Protein AF-A0A498FZ81-F1 (afdb_monomer_lite)

Structure (mmCIF, N/CA/C/O backbone):
data_AF-A0A498FZ81-F1
#
_entry.id   AF-A0A498FZ81-F1
#
loop_
_atom_site.group_PDB
_atom_site.id
_atom_site.type_symbol
_atom_site.label_atom_id
_atom_site.label_alt_id
_atom_site.label_comp_id
_atom_site.label_asym_id
_atom_site.label_entity_id
_atom_site.label_seq_id
_atom_site.pdbx_PDB_ins_code
_atom_site.Cartn_x
_atom_site.Cartn_y
_atom_site.Cartn_z
_atom_site.occupancy
_atom_site.B_iso_or_equiv
_atom_site.auth_seq_id
_atom_site.auth_comp_id
_atom_site.auth_asym_id
_atom_site.auth_atom_id
_atom_site.pdbx_PDB_model_num
ATOM 1 N N . MET A 1 1 ? 8.459 -4.391 -13.427 1.00 61.31 1 MET A N 1
ATOM 2 C CA . MET A 1 1 ? 9.871 -3.963 -13.343 1.00 61.31 1 MET A CA 1
ATOM 3 C C . MET A 1 1 ? 10.309 -3.975 -11.890 1.00 61.31 1 MET A C 1
ATOM 5 O O . MET A 1 1 ? 9.490 -4.251 -11.016 1.00 61.31 1 MET A O 1
ATOM 9 N N . SER A 1 2 ? 11.612 -3.817 -11.685 1.00 82.75 2 SER A N 1
ATOM 10 C CA . SER A 1 2 ? 12.326 -4.154 -10.460 1.00 82.75 2 SER A CA 1
ATOM 11 C C . SER A 1 2 ? 12.417 -2.957 -9.516 1.00 82.75 2 SER A C 1
ATOM 13 O O . SER A 1 2 ? 12.662 -1.834 -9.944 1.00 82.75 2 SER A O 1
ATOM 15 N N . CYS A 1 3 ? 12.248 -3.195 -8.223 1.00 90.44 3 CYS A N 1
ATOM 16 C CA . CYS A 1 3 ? 12.449 -2.217 -7.170 1.00 90.44 3 CYS A CA 1
ATOM 17 C C . CYS A 1 3 ? 13.881 -1.656 -7.240 1.00 90.44 3 CYS A C 1
ATOM 19 O O . CYS A 1 3 ? 14.821 -2.447 -7.141 1.00 90.44 3 CYS A O 1
ATOM 21 N N . PRO A 1 4 ? 14.078 -0.323 -7.276 1.00 87.44 4 PRO A N 1
ATOM 22 C CA . PRO A 1 4 ? 15.408 0.287 -7.395 1.00 87.44 4 PRO A CA 1
ATOM 23 C C . PRO A 1 4 ? 16.319 0.041 -6.178 1.00 87.44 4 PRO A C 1
ATOM 25 O O . PRO A 1 4 ? 17.488 0.414 -6.184 1.00 87.44 4 PRO A O 1
ATOM 28 N N . HIS A 1 5 ? 15.791 -0.565 -5.110 1.00 90.50 5 HIS A N 1
ATOM 29 C CA . HIS A 1 5 ? 16.528 -0.845 -3.879 1.00 90.50 5 HIS A CA 1
ATOM 30 C C . HIS A 1 5 ? 16.943 -2.308 -3.707 1.00 90.50 5 HIS A C 1
ATOM 32 O O . HIS A 1 5 ? 17.883 -2.576 -2.963 1.00 90.50 5 HIS A O 1
ATOM 38 N N . CYS A 1 6 ? 16.212 -3.259 -4.294 1.00 94.50 6 CYS A N 1
ATOM 39 C CA . CYS A 1 6 ? 16.462 -4.688 -4.059 1.00 94.50 6 CYS A CA 1
ATOM 40 C C . CYS A 1 6 ? 16.181 -5.594 -5.263 1.00 94.50 6 CYS A C 1
ATOM 42 O O . CYS A 1 6 ? 16.173 -6.814 -5.110 1.00 94.50 6 CYS A O 1
ATOM 44 N N . ASP A 1 7 ? 15.899 -5.002 -6.424 1.00 92.31 7 ASP A N 1
ATOM 45 C CA . ASP A 1 7 ? 15.626 -5.654 -7.707 1.00 92.31 7 ASP A CA 1
ATOM 46 C C . ASP A 1 7 ? 14.440 -6.639 -7.737 1.00 92.31 7 ASP A C 1
ATOM 48 O O . ASP A 1 7 ? 14.161 -7.253 -8.767 1.00 92.31 7 ASP A O 1
ATOM 52 N N . ALA A 1 8 ? 13.704 -6.782 -6.632 1.00 94.19 8 ALA A N 1
ATOM 53 C CA . ALA A 1 8 ? 12.484 -7.577 -6.575 1.00 94.19 8 ALA A CA 1
ATOM 54 C C . ALA A 1 8 ? 11.348 -6.905 -7.350 1.00 94.19 8 ALA A C 1
ATOM 56 O O . ALA A 1 8 ? 11.410 -5.726 -7.680 1.00 94.19 8 ALA A O 1
ATOM 57 N N . GLU A 1 9 ? 10.284 -7.645 -7.618 1.00 94.31 9 GLU A N 1
ATOM 58 C CA . GLU A 1 9 ? 9.137 -7.107 -8.334 1.00 94.31 9 GLU A CA 1
ATOM 59 C C . GLU A 1 9 ? 8.463 -5.944 -7.578 1.00 94.31 9 GLU A C 1
ATOM 61 O O . GLU A 1 9 ? 8.508 -5.863 -6.346 1.00 94.31 9 GLU A O 1
ATOM 66 N N . ALA A 1 10 ? 7.845 -5.030 -8.324 1.00 94.94 10 ALA A N 1
ATOM 67 C CA . ALA A 1 10 ? 7.024 -3.960 -7.781 1.00 94.94 10 ALA A CA 1
ATOM 68 C C . ALA A 1 10 ? 5.638 -3.937 -8.436 1.00 94.94 10 ALA A C 1
ATOM 70 O O . ALA A 1 10 ? 5.508 -4.141 -9.647 1.00 94.94 10 ALA A O 1
ATOM 71 N N . VAL A 1 11 ? 4.623 -3.654 -7.623 1.00 95.94 11 VAL A N 1
ATOM 72 C CA . VAL A 1 11 ? 3.232 -3.451 -8.039 1.00 95.94 11 VAL A CA 1
ATOM 73 C C . VAL A 1 11 ? 2.993 -1.952 -8.139 1.00 95.94 11 VAL A C 1
ATOM 75 O O . VAL A 1 11 ? 3.226 -1.231 -7.170 1.00 95.94 11 VAL A O 1
ATOM 78 N N . THR A 1 12 ? 2.555 -1.478 -9.303 1.00 96.38 12 THR A N 1
ATOM 79 C CA . THR A 1 12 ? 2.216 -0.066 -9.511 1.00 96.38 12 THR A CA 1
ATOM 80 C C . THR A 1 12 ? 0.734 0.188 -9.301 1.00 96.38 12 THR A C 1
ATOM 82 O O . THR A 1 12 ? -0.085 -0.705 -9.509 1.00 96.38 12 THR A O 1
ATOM 85 N N . PHE A 1 13 ? 0.398 1.404 -8.894 1.00 97.19 13 PHE A N 1
ATOM 86 C CA . PHE A 1 13 ? -0.967 1.831 -8.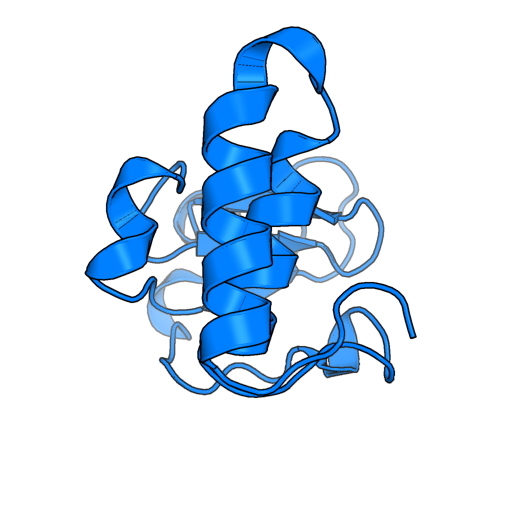654 1.00 97.19 13 PHE A CA 1
ATOM 87 C C . PHE A 1 13 ? -1.112 3.337 -8.874 1.00 97.19 13 PHE A C 1
ATOM 89 O O . PHE A 1 13 ? -0.191 4.119 -8.611 1.00 97.19 13 PHE A O 1
ATOM 96 N N . ALA A 1 14 ? -2.284 3.735 -9.360 1.00 97.56 14 ALA A N 1
ATOM 97 C CA . ALA A 1 14 ? -2.709 5.126 -9.370 1.00 97.56 14 ALA A CA 1
ATOM 98 C C . ALA A 1 14 ? -3.046 5.540 -7.935 1.00 97.56 14 ALA A C 1
ATOM 100 O O . ALA A 1 14 ? -3.655 4.769 -7.195 1.00 97.56 14 ALA A O 1
ATOM 101 N N . VAL A 1 15 ? -2.644 6.740 -7.515 1.00 97.62 15 VAL A N 1
ATOM 102 C CA . VAL A 1 15 ? -2.873 7.181 -6.134 1.00 97.62 15 VAL A CA 1
ATOM 103 C C . VAL A 1 15 ? -4.225 7.899 -6.032 1.00 97.62 15 VAL A C 1
ATOM 105 O O . VAL A 1 15 ? -4.405 8.945 -6.668 1.00 97.62 15 VAL A O 1
ATOM 108 N N . PRO A 1 16 ? -5.175 7.409 -5.203 1.00 96.81 16 PRO A N 1
ATOM 109 C CA . PRO A 1 16 ? -6.436 8.096 -4.954 1.00 96.81 16 PRO A CA 1
ATOM 110 C C . PRO A 1 16 ? -6.204 9.534 -4.498 1.00 96.81 16 PRO A C 1
ATOM 112 O O . PRO A 1 16 ? -5.283 9.822 -3.730 1.00 96.81 16 PRO A O 1
ATOM 115 N N . SER A 1 17 ? -7.065 10.461 -4.926 1.00 96.75 17 SER A N 1
ATOM 116 C CA . SER A 1 17 ? -6.866 11.895 -4.672 1.00 96.75 17 SER A CA 1
ATOM 117 C C . SER A 1 17 ? -6.733 12.237 -3.189 1.00 96.75 17 SER A C 1
ATOM 119 O O . SER A 1 17 ? -5.972 13.136 -2.844 1.00 96.75 17 SER A O 1
ATOM 121 N N . ALA A 1 18 ? -7.441 11.504 -2.323 1.00 96.31 18 ALA A N 1
ATOM 122 C CA . ALA A 1 18 ? -7.394 11.673 -0.873 1.00 96.31 18 ALA A CA 1
ATOM 123 C C . ALA A 1 18 ? -6.038 11.290 -0.252 1.00 96.31 18 ALA A C 1
ATOM 125 O O . ALA A 1 18 ? -5.739 11.719 0.855 1.00 96.31 18 ALA A O 1
ATOM 126 N N . LEU A 1 19 ? -5.220 10.501 -0.953 1.00 97.62 19 LEU A N 1
ATOM 127 C CA . LEU A 1 19 ? -3.965 9.941 -0.446 1.00 97.62 19 LEU A CA 1
ATOM 128 C C . LEU A 1 19 ? -2.720 10.614 -1.042 1.00 97.62 19 LEU A C 1
ATOM 130 O O . LEU A 1 19 ? -1.597 10.332 -0.619 1.00 97.62 19 LEU A O 1
ATOM 134 N N . ARG A 1 20 ? -2.897 11.525 -2.009 1.00 96.38 20 ARG A N 1
ATOM 135 C CA . ARG A 1 20 ? -1.789 12.163 -2.741 1.00 96.38 20 ARG A CA 1
ATOM 136 C C . ARG A 1 20 ? -0.855 12.995 -1.864 1.00 96.38 20 ARG A C 1
ATOM 138 O O . ARG A 1 20 ? 0.310 13.152 -2.200 1.00 96.38 20 ARG A O 1
ATOM 145 N N . GLU A 1 21 ? -1.319 13.502 -0.727 1.00 96.69 21 GLU A N 1
ATOM 146 C CA . GLU A 1 21 ? -0.443 14.209 0.218 1.00 96.69 21 GLU A CA 1
ATOM 147 C C . GLU A 1 21 ? 0.517 13.274 0.978 1.00 96.69 21 GLU A C 1
ATOM 149 O O . GLU A 1 21 ? 1.472 13.731 1.604 1.00 96.69 21 GLU A O 1
ATOM 154 N N . HIS A 1 22 ? 0.290 11.958 0.923 1.00 96.62 22 HIS A N 1
ATOM 155 C CA . HIS A 1 22 ? 1.104 10.956 1.608 1.00 96.62 22 HIS A CA 1
ATOM 156 C C . HIS A 1 22 ? 2.018 10.164 0.665 1.00 96.62 22 HIS A C 1
ATOM 158 O O . HIS A 1 22 ? 2.874 9.421 1.143 1.00 96.62 22 HIS A O 1
ATOM 164 N N . THR A 1 23 ? 1.893 10.314 -0.652 1.00 94.06 23 THR A N 1
ATOM 165 C CA . THR A 1 23 ? 2.703 9.573 -1.634 1.00 94.06 23 THR A CA 1
ATOM 166 C C . THR A 1 23 ? 3.949 10.361 -2.064 1.00 94.06 23 THR A C 1
ATOM 168 O O . THR A 1 23 ? 3.915 11.592 -2.067 1.00 94.06 23 THR A O 1
ATOM 171 N N . PRO A 1 24 ? 5.060 9.699 -2.439 1.00 88.62 24 PRO A N 1
ATOM 172 C CA . PRO A 1 24 ? 6.162 10.368 -3.134 1.00 88.62 24 PRO A CA 1
ATOM 173 C C . PRO A 1 24 ? 5.786 10.857 -4.546 1.00 88.62 24 PRO A C 1
ATOM 175 O O . PRO A 1 24 ? 6.323 11.869 -4.989 1.00 88.62 24 PRO A O 1
ATOM 178 N N . ALA A 1 25 ? 4.885 10.158 -5.248 1.00 94.56 25 ALA A N 1
ATOM 179 C CA . ALA A 1 25 ? 4.447 10.493 -6.608 1.00 94.56 25 ALA A CA 1
ATOM 180 C C . ALA A 1 25 ? 3.091 9.850 -6.959 1.00 94.56 25 ALA A C 1
ATOM 182 O O . ALA A 1 25 ? 2.593 8.992 -6.230 1.00 94.56 25 ALA A O 1
ATOM 183 N N . ASP A 1 26 ? 2.511 10.248 -8.088 1.00 94.56 26 ASP A N 1
ATOM 184 C CA . ASP A 1 26 ? 1.334 9.623 -8.698 1.00 94.56 26 ASP A CA 1
ATOM 185 C C . ASP A 1 26 ? 1.617 9.455 -10.204 1.00 94.56 26 ASP A C 1
ATOM 187 O O . ASP A 1 26 ? 1.783 10.475 -10.881 1.00 94.56 26 ASP A O 1
ATOM 191 N N . PRO A 1 27 ? 1.730 8.220 -10.733 1.00 96.44 27 PRO A N 1
ATOM 192 C CA . PRO A 1 27 ? 1.540 6.940 -10.047 1.00 96.44 27 PRO A CA 1
ATOM 193 C C . PRO A 1 27 ? 2.725 6.504 -9.166 1.00 96.44 27 PRO A C 1
ATOM 195 O O . PRO A 1 27 ? 3.867 6.939 -9.338 1.00 96.44 27 PRO A O 1
ATOM 198 N N . ALA A 1 28 ? 2.451 5.603 -8.221 1.00 96.88 28 ALA A N 1
ATOM 199 C CA . ALA A 1 28 ? 3.438 5.037 -7.300 1.00 96.88 28 ALA A CA 1
ATOM 200 C C . ALA A 1 28 ? 3.599 3.524 -7.506 1.00 96.88 28 ALA A C 1
ATOM 202 O O . ALA A 1 28 ? 2.832 2.884 -8.233 1.00 96.88 28 ALA A O 1
ATOM 203 N N . ALA A 1 29 ? 4.623 2.943 -6.883 1.00 96.94 29 ALA A N 1
ATOM 204 C CA . ALA A 1 29 ? 4.836 1.503 -6.885 1.00 96.94 29 ALA A CA 1
ATOM 205 C C . ALA A 1 29 ? 5.368 0.998 -5.542 1.00 96.94 29 ALA A C 1
ATOM 207 O O . ALA A 1 29 ? 6.286 1.597 -4.984 1.00 96.94 29 ALA A O 1
ATOM 208 N N . ILE A 1 30 ? 4.826 -0.123 -5.055 1.00 96.75 30 ILE A N 1
ATOM 209 C CA . ILE A 1 30 ? 5.290 -0.834 -3.857 1.00 96.75 30 ILE A CA 1
ATOM 210 C C . ILE A 1 30 ? 6.100 -2.069 -4.247 1.00 96.75 30 ILE A C 1
ATOM 212 O O . ILE A 1 30 ? 5.699 -2.849 -5.109 1.00 96.75 30 ILE A O 1
ATOM 216 N N . CYS A 1 31 ? 7.240 -2.276 -3.595 1.00 96.44 31 CYS A N 1
ATOM 217 C CA . CYS A 1 31 ? 8.022 -3.496 -3.762 1.00 96.44 31 CYS A CA 1
ATOM 218 C C . CYS A 1 31 ? 7.387 -4.689 -3.032 1.00 96.44 31 CYS A C 1
ATOM 220 O O . CYS A 1 31 ? 7.105 -4.598 -1.840 1.00 96.44 31 CYS A O 1
ATOM 222 N N . THR A 1 32 ? 7.308 -5.846 -3.695 1.00 96.00 32 THR A N 1
ATOM 223 C CA . THR A 1 32 ? 6.789 -7.107 -3.127 1.00 96.00 32 THR A CA 1
ATOM 224 C C . THR A 1 32 ? 7.703 -7.747 -2.075 1.00 96.00 32 THR A C 1
ATOM 226 O O . THR A 1 32 ? 7.368 -8.776 -1.500 1.00 96.00 32 THR A O 1
ATOM 229 N N . ARG A 1 33 ? 8.886 -7.168 -1.821 1.00 95.38 33 ARG A N 1
ATOM 230 C CA . ARG A 1 33 ? 9.883 -7.728 -0.897 1.00 95.38 33 ARG A CA 1
ATOM 231 C C . ARG A 1 33 ? 10.300 -6.779 0.214 1.00 95.38 33 ARG A C 1
ATOM 233 O O . ARG A 1 33 ? 10.270 -7.157 1.377 1.00 95.38 33 ARG A O 1
ATOM 240 N N . CYS A 1 34 ? 10.754 -5.574 -0.125 1.00 95.69 34 CYS A N 1
ATOM 241 C CA . CYS A 1 34 ? 11.218 -4.610 0.878 1.00 95.69 34 CYS A CA 1
ATOM 242 C C . CYS A 1 34 ? 10.136 -3.610 1.303 1.00 95.69 34 CYS A C 1
ATOM 244 O O . CYS A 1 34 ? 10.417 -2.760 2.144 1.00 95.69 34 CYS A O 1
ATOM 246 N N . LEU A 1 35 ? 8.937 -3.696 0.708 1.00 95.62 35 LEU A N 1
ATOM 247 C CA . LEU A 1 35 ? 7.763 -2.857 0.980 1.00 95.62 35 LEU A CA 1
ATOM 248 C C . LEU A 1 35 ? 7.978 -1.345 0.810 1.00 95.62 35 LEU A C 1
ATOM 250 O O . LEU A 1 35 ? 7.128 -0.541 1.188 1.00 95.62 35 LEU A O 1
ATOM 254 N N . ARG A 1 36 ? 9.105 -0.939 0.218 1.00 95.06 36 ARG A N 1
ATOM 255 C CA . ARG A 1 36 ? 9.353 0.459 -0.124 1.00 95.06 36 ARG A CA 1
ATOM 256 C C . ARG A 1 36 ? 8.411 0.901 -1.227 1.00 95.06 36 ARG A C 1
ATOM 258 O O . ARG A 1 36 ? 8.150 0.140 -2.162 1.00 95.06 36 ARG A O 1
ATOM 265 N N . VAL A 1 37 ? 7.984 2.153 -1.117 1.00 96.00 37 VAL A N 1
ATOM 266 C CA . VAL A 1 37 ? 7.200 2.843 -2.134 1.00 96.00 37 VAL A CA 1
ATOM 267 C C . VAL A 1 37 ? 8.091 3.850 -2.844 1.00 96.00 37 VAL A C 1
ATOM 269 O O . VAL A 1 37 ? 8.765 4.643 -2.192 1.00 96.00 37 VAL A O 1
ATOM 272 N N . ALA A 1 38 ? 8.079 3.816 -4.170 1.00 94.75 38 ALA A N 1
ATOM 273 C CA . ALA A 1 38 ? 8.800 4.745 -5.033 1.00 94.75 38 ALA A CA 1
ATOM 274 C C . ALA A 1 38 ? 7.848 5.340 -6.078 1.00 94.75 38 ALA A C 1
ATOM 276 O O . ALA A 1 38 ? 6.711 4.876 -6.228 1.00 94.75 38 ALA A O 1
ATOM 277 N N . ALA A 1 39 ? 8.310 6.352 -6.813 1.00 95.06 39 ALA A N 1
ATOM 278 C CA . ALA A 1 39 ? 7.584 6.792 -7.996 1.00 95.06 39 ALA A CA 1
ATOM 279 C C . ALA A 1 39 ? 7.541 5.653 -9.025 1.00 95.06 39 ALA A C 1
ATOM 281 O O . ALA A 1 39 ? 8.527 4.936 -9.213 1.00 95.06 39 ALA A O 1
ATOM 282 N N . ALA A 1 40 ? 6.408 5.470 -9.703 1.00 92.69 40 ALA A N 1
ATOM 283 C CA . ALA A 1 40 ? 6.286 4.391 -10.678 1.00 92.69 40 ALA A CA 1
ATOM 284 C C . ALA A 1 40 ? 7.287 4.548 -11.838 1.00 92.69 40 ALA A C 1
ATOM 286 O O . ALA A 1 40 ? 7.811 3.542 -12.312 1.00 92.69 40 ALA A O 1
ATOM 287 N N . ASP A 1 41 ? 7.615 5.788 -12.224 1.00 91.19 41 ASP A N 1
ATOM 288 C CA . ASP A 1 41 ? 8.659 6.108 -13.210 1.00 91.19 41 ASP A CA 1
ATOM 289 C C . ASP A 1 41 ? 10.042 5.588 -12.787 1.00 91.19 41 ASP A C 1
ATOM 291 O O . ASP A 1 41 ? 10.766 5.013 -13.598 1.00 91.19 41 ASP A O 1
ATOM 295 N N . GLU A 1 42 ? 10.406 5.725 -11.508 1.00 87.62 42 GLU A N 1
ATOM 296 C CA . GLU A 1 42 ? 11.688 5.236 -10.976 1.00 87.62 42 GLU A CA 1
ATOM 297 C C . GLU A 1 42 ? 11.762 3.706 -10.987 1.00 87.62 42 GLU A C 1
ATOM 299 O O . GLU A 1 42 ? 12.823 3.125 -11.211 1.00 87.62 42 GLU A O 1
ATOM 304 N N . ALA A 1 43 ? 10.622 3.048 -10.776 1.00 82.88 43 ALA A N 1
ATOM 305 C CA . ALA A 1 43 ? 10.476 1.604 -10.914 1.00 82.88 43 ALA A CA 1
ATOM 306 C C . ALA A 1 43 ? 10.212 1.168 -12.371 1.00 82.88 43 ALA A C 1
ATOM 308 O O . ALA A 1 43 ? 9.999 -0.018 -12.617 1.00 82.88 43 ALA A O 1
ATOM 309 N N . GLY A 1 44 ? 10.194 2.105 -13.326 1.00 84.38 44 GLY A N 1
ATOM 310 C CA . GLY A 1 44 ? 9.920 1.904 -14.749 1.00 84.38 44 GLY A CA 1
ATOM 311 C C . GLY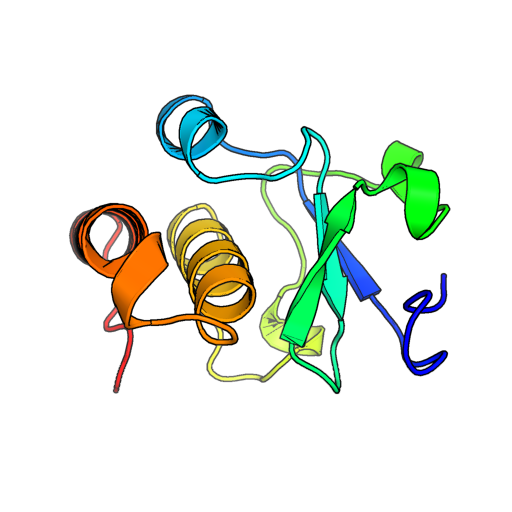 A 1 44 ? 8.481 1.506 -15.102 1.00 84.38 44 GLY A C 1
ATOM 312 O O . GLY A 1 44 ? 8.188 1.318 -16.271 1.00 84.38 44 GLY A O 1
ATOM 313 N N . VAL A 1 45 ? 7.570 1.366 -14.136 1.00 79.69 45 VAL A N 1
ATOM 314 C CA . VAL A 1 45 ? 6.229 0.751 -14.279 1.00 79.69 45 VAL A CA 1
ATOM 315 C C . VAL A 1 45 ? 5.074 1.739 -14.496 1.00 79.69 45 VAL A C 1
ATOM 317 O O . VAL A 1 45 ? 3.925 1.316 -14.423 1.00 79.69 45 VAL A O 1
ATOM 320 N N . ALA A 1 46 ? 5.323 3.021 -14.764 1.00 82.31 46 ALA A N 1
ATOM 321 C CA . ALA A 1 46 ? 4.271 4.048 -14.761 1.00 82.31 46 ALA A CA 1
ATOM 322 C C . ALA A 1 46 ? 3.074 3.777 -15.689 1.00 82.31 46 ALA A C 1
ATOM 324 O O . ALA A 1 46 ? 1.934 3.997 -15.283 1.00 82.31 46 ALA A O 1
ATOM 325 N N . ASP A 1 47 ? 3.302 3.224 -16.883 1.00 86.69 47 ASP A N 1
ATOM 326 C CA . ASP A 1 47 ? 2.235 2.961 -17.864 1.00 86.69 47 ASP A CA 1
ATOM 327 C C . ASP A 1 47 ? 1.236 1.868 -17.431 1.00 86.69 47 ASP A C 1
ATOM 329 O O . ASP A 1 47 ? 0.181 1.715 -18.045 1.00 86.69 47 ASP A O 1
ATOM 333 N N . ALA A 1 48 ? 1.560 1.084 -16.396 1.00 85.81 48 ALA A N 1
ATOM 334 C CA . ALA A 1 48 ? 0.713 0.002 -15.888 1.00 85.81 48 ALA A CA 1
ATOM 335 C C . ALA A 1 48 ? -0.121 0.405 -14.658 1.00 85.81 48 ALA A C 1
ATOM 337 O O . ALA A 1 48 ? -0.779 -0.448 -14.060 1.00 85.81 48 ALA A O 1
ATOM 338 N N . ALA A 1 49 ? -0.070 1.675 -14.249 1.00 91.50 49 ALA A N 1
ATOM 339 C CA . ALA A 1 49 ? -0.771 2.152 -13.067 1.00 91.50 49 ALA A CA 1
ATOM 340 C C . ALA A 1 49 ? -2.296 2.111 -13.238 1.00 91.50 49 ALA A C 1
ATOM 342 O O . ALA A 1 49 ? -2.846 2.550 -14.247 1.00 91.50 49 ALA A O 1
ATOM 343 N N . THR A 1 50 ? -2.975 1.602 -12.215 1.00 94.88 50 THR A N 1
ATOM 344 C CA . THR A 1 50 ? -4.431 1.425 -12.165 1.00 94.88 50 THR A CA 1
ATOM 345 C C . THR A 1 50 ? -4.945 1.707 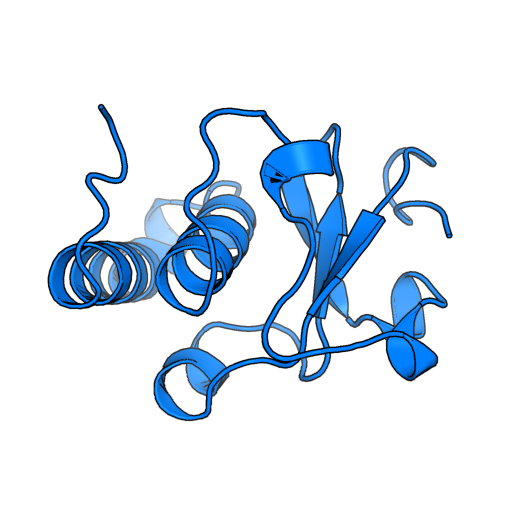-10.752 1.00 94.88 50 THR A C 1
ATOM 347 O O . THR A 1 50 ? -4.171 1.645 -9.793 1.00 94.88 50 THR A O 1
ATOM 350 N N . ASP A 1 51 ? -6.226 2.040 -10.621 1.00 93.88 51 ASP A N 1
ATOM 351 C CA . ASP A 1 51 ? -6.924 2.216 -9.340 1.00 93.88 51 ASP A CA 1
ATOM 352 C C . ASP A 1 51 ? -7.308 0.882 -8.672 1.00 93.88 51 ASP A C 1
ATOM 354 O O . ASP A 1 51 ? -7.583 0.854 -7.473 1.00 93.88 51 ASP A O 1
ATOM 358 N N . ASP A 1 52 ? -7.241 -0.225 -9.417 1.00 94.69 52 ASP A N 1
ATOM 359 C CA . ASP A 1 52 ? -7.418 -1.597 -8.923 1.00 94.69 52 ASP A CA 1
ATOM 360 C C . ASP A 1 52 ? -6.150 -2.456 -9.134 1.00 94.69 52 ASP A C 1
ATOM 362 O O . ASP A 1 52 ? -6.094 -3.313 -10.022 1.00 94.69 52 ASP A O 1
ATOM 366 N N . PRO A 1 53 ? -5.057 -2.175 -8.400 1.00 96.19 53 PRO A N 1
ATOM 367 C CA . PRO A 1 53 ? -3.813 -2.931 -8.505 1.00 96.19 53 PRO A CA 1
ATOM 368 C C . PRO A 1 53 ? -3.917 -4.317 -7.850 1.00 96.19 53 PRO A C 1
ATOM 370 O O . PRO A 1 53 ? -4.500 -4.478 -6.779 1.00 96.19 53 PRO A O 1
ATOM 373 N N . ASP A 1 54 ? -3.237 -5.314 -8.427 1.00 95.88 54 ASP A N 1
ATOM 374 C CA . ASP A 1 54 ? -3.107 -6.653 -7.832 1.00 95.88 54 ASP A CA 1
ATOM 375 C C . ASP A 1 54 ? -2.085 -6.656 -6.678 1.00 95.88 54 ASP A C 1
ATOM 377 O O . ASP A 1 54 ? -0.925 -7.058 -6.822 1.00 95.88 54 ASP A O 1
ATOM 381 N N . LEU A 1 55 ? -2.514 -6.153 -5.519 1.00 96.06 55 LEU A N 1
ATOM 382 C CA . LEU A 1 55 ? -1.695 -6.055 -4.308 1.00 96.06 55 LEU A CA 1
ATOM 383 C C . LEU A 1 55 ? -1.499 -7.396 -3.590 1.00 96.06 55 LEU A C 1
ATOM 385 O O . LEU A 1 55 ? -0.590 -7.502 -2.767 1.00 96.06 55 LEU A O 1
ATOM 389 N N . ALA A 1 56 ? -2.240 -8.444 -3.965 1.00 96.00 56 ALA A N 1
ATOM 390 C CA . ALA A 1 56 ? -2.001 -9.801 -3.469 1.00 96.00 56 ALA A CA 1
ATOM 391 C C . ALA A 1 56 ? -0.614 -10.339 -3.881 1.00 96.00 56 ALA A C 1
ATOM 393 O O . ALA A 1 56 ? -0.096 -11.276 -3.272 1.00 96.00 56 ALA A O 1
ATOM 394 N N . ARG A 1 57 ? 0.024 -9.719 -4.887 1.00 95.50 57 ARG A N 1
ATOM 395 C CA . ARG A 1 57 ? 1.426 -9.967 -5.271 1.00 95.50 57 ARG A CA 1
ATOM 396 C C . ARG A 1 57 ? 2.436 -9.506 -4.220 1.00 95.50 57 ARG A C 1
ATOM 398 O O . ARG A 1 57 ? 3.570 -9.978 -4.247 1.00 95.50 57 ARG A O 1
ATOM 405 N N . VAL A 1 58 ? 2.063 -8.572 -3.341 1.00 95.56 58 VAL A N 1
ATOM 406 C CA . VAL A 1 58 ? 2.893 -8.161 -2.198 1.00 95.56 58 VAL A CA 1
ATOM 407 C C . VAL A 1 58 ? 2.758 -9.188 -1.083 1.00 95.56 58 VAL A C 1
ATOM 409 O O . VAL A 1 58 ? 3.750 -9.781 -0.672 1.00 95.56 58 VAL A O 1
ATOM 412 N N . ASP A 1 59 ? 1.526 -9.413 -0.634 1.00 94.12 59 ASP A N 1
ATOM 413 C CA . ASP A 1 59 ? 1.160 -10.466 0.306 1.00 94.12 59 ASP A CA 1
ATOM 414 C C . ASP A 1 59 ? -0.334 -10.800 0.116 1.00 94.12 59 ASP A C 1
ATOM 416 O O . ASP A 1 59 ? -1.124 -9.873 -0.081 1.00 94.12 59 ASP A O 1
ATOM 420 N N . PRO A 1 60 ? -0.764 -12.076 0.176 1.00 93.44 60 PRO A N 1
ATOM 421 C CA . PRO A 1 60 ? -2.176 -12.448 0.044 1.00 93.44 60 PRO A CA 1
ATOM 422 C C . PRO A 1 60 ? -3.123 -11.787 1.057 1.00 93.44 60 PRO A C 1
ATOM 424 O O . PRO A 1 60 ? -4.329 -11.774 0.823 1.00 93.44 60 PRO A O 1
ATOM 427 N N . ALA A 1 61 ? -2.604 -11.271 2.175 1.00 92.06 61 ALA A N 1
ATOM 428 C CA . ALA A 1 61 ? -3.369 -10.535 3.175 1.00 92.06 61 ALA A CA 1
ATOM 429 C C . ALA A 1 61 ? -3.581 -9.050 2.825 1.00 92.06 61 ALA A C 1
ATOM 431 O O . ALA A 1 61 ? -4.329 -8.371 3.529 1.00 92.06 61 ALA A O 1
ATOM 432 N N . PHE A 1 62 ? -2.951 -8.518 1.767 1.00 93.94 62 PHE A N 1
ATOM 433 C CA . PHE A 1 62 ? -3.199 -7.136 1.355 1.00 93.94 62 PHE A CA 1
ATOM 434 C C . PHE A 1 62 ? -4.679 -6.936 0.995 1.00 93.94 62 PHE A C 1
ATOM 436 O O . PHE A 1 62 ? -5.225 -7.701 0.195 1.00 93.94 62 PHE A O 1
ATOM 443 N N . PRO A 1 63 ? -5.328 -5.879 1.516 1.00 94.75 63 PRO A N 1
ATOM 444 C CA . PRO A 1 63 ? -6.657 -5.499 1.066 1.00 94.75 63 PRO A CA 1
ATOM 445 C C . PRO A 1 63 ? -6.654 -5.126 -0.422 1.00 94.75 63 PRO A C 1
ATOM 447 O O . PRO A 1 63 ? -5.644 -4.680 -0.967 1.00 94.75 63 PRO A O 1
ATOM 450 N N . SER A 1 64 ? -7.806 -5.262 -1.073 1.00 93.94 64 SER A N 1
ATOM 451 C CA . SER A 1 64 ? -8.021 -4.801 -2.450 1.00 93.94 64 SER A CA 1
ATOM 452 C C . SER A 1 64 ? -8.427 -3.321 -2.510 1.00 93.94 64 SER A C 1
ATOM 454 O O . SER A 1 64 ? -8.852 -2.738 -1.507 1.00 93.94 64 SER A O 1
ATOM 456 N N . GLY A 1 65 ? -8.359 -2.723 -3.704 1.00 94.94 65 GLY A N 1
ATOM 457 C CA . GLY A 1 65 ? -8.829 -1.359 -3.967 1.00 94.94 65 GLY A CA 1
ATOM 458 C C . GLY A 1 65 ? -8.117 -0.275 -3.148 1.00 94.94 65 GLY A C 1
ATOM 459 O O . GLY A 1 65 ? -6.950 -0.414 -2.771 1.00 94.94 65 GLY A O 1
ATOM 460 N N . GLU A 1 66 ? -8.830 0.815 -2.842 1.00 96.12 66 GLU A N 1
ATOM 461 C CA . GLU A 1 66 ? -8.258 1.982 -2.148 1.00 96.12 66 GLU A CA 1
ATOM 462 C C . GLU A 1 66 ? -7.687 1.649 -0.762 1.00 96.12 66 GLU A C 1
ATOM 464 O O . GLU A 1 66 ? -6.662 2.210 -0.371 1.00 96.12 66 GLU A O 1
ATOM 469 N N . ALA A 1 67 ? -8.292 0.702 -0.038 1.00 96.75 67 ALA A N 1
ATOM 470 C CA . ALA A 1 67 ? -7.781 0.262 1.257 1.00 96.75 67 ALA A CA 1
ATOM 471 C C . ALA A 1 67 ? -6.390 -0.382 1.133 1.00 96.75 67 ALA A C 1
ATOM 473 O O . ALA A 1 67 ? -5.498 -0.113 1.940 1.00 96.75 67 ALA A O 1
ATOM 474 N N . GLY A 1 68 ? -6.187 -1.182 0.083 1.00 96.94 68 GLY A N 1
ATOM 475 C CA . GLY A 1 68 ? -4.891 -1.766 -0.243 1.00 96.94 68 GLY A CA 1
ATOM 476 C C . GLY A 1 68 ? -3.858 -0.709 -0.612 1.00 96.94 68 GLY A C 1
ATOM 477 O O . GLY A 1 68 ? -2.722 -0.759 -0.140 1.00 96.94 68 GLY A O 1
ATOM 478 N N . ILE A 1 69 ? -4.254 0.285 -1.411 1.00 97.81 69 ILE A N 1
ATOM 479 C CA . ILE A 1 69 ? -3.376 1.399 -1.793 1.00 97.81 69 ILE A CA 1
ATOM 480 C C . ILE A 1 69 ? -2.960 2.208 -0.555 1.00 97.81 69 ILE A C 1
ATOM 482 O O . ILE A 1 69 ? -1.783 2.545 -0.400 1.00 97.81 69 ILE A O 1
ATOM 486 N N . ALA A 1 70 ? -3.889 2.474 0.365 1.00 98.06 70 ALA A N 1
ATOM 487 C CA . ALA A 1 70 ? -3.587 3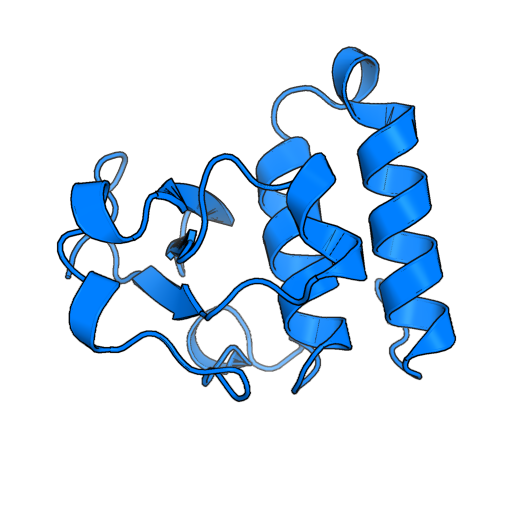.145 1.625 1.00 98.06 70 ALA A CA 1
ATOM 488 C C . ALA A 1 70 ? -2.602 2.340 2.490 1.00 98.06 70 ALA A C 1
ATOM 490 O O . ALA A 1 70 ? -1.645 2.916 3.019 1.00 98.06 70 ALA A O 1
ATOM 491 N N . LEU A 1 71 ? -2.764 1.013 2.577 1.00 97.31 71 LEU A N 1
ATOM 492 C CA . LEU A 1 71 ? -1.805 0.144 3.266 1.00 97.31 71 LEU A CA 1
ATOM 493 C C . LEU A 1 71 ? -0.430 0.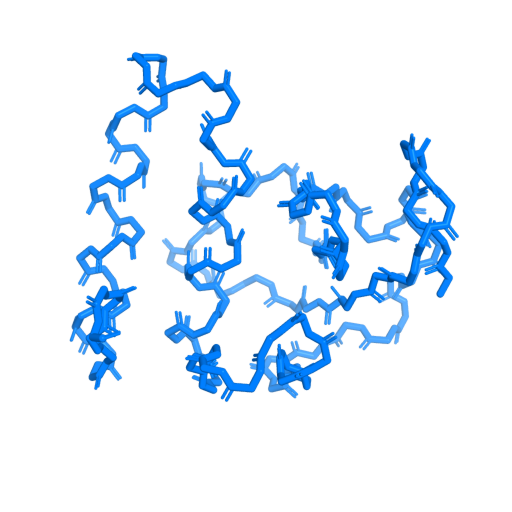149 2.583 1.00 97.31 71 LEU A C 1
ATOM 495 O O . LEU A 1 71 ? 0.588 0.283 3.261 1.00 97.31 71 LEU A O 1
ATOM 499 N N . ALA A 1 72 ? -0.379 0.087 1.252 1.00 97.31 72 ALA A N 1
ATOM 500 C CA . ALA A 1 72 ? 0.875 0.138 0.506 1.00 97.31 72 ALA A CA 1
ATOM 501 C C . ALA A 1 72 ? 1.654 1.433 0.798 1.00 97.31 72 ALA A C 1
ATOM 503 O O . ALA A 1 72 ? 2.843 1.398 1.125 1.00 97.31 72 ALA A O 1
ATOM 504 N N . LEU A 1 73 ? 0.970 2.581 0.762 1.00 97.81 73 LEU A N 1
ATOM 505 C CA . LEU A 1 73 ? 1.553 3.868 1.141 1.00 97.81 73 LEU A CA 1
ATOM 506 C C . LEU A 1 73 ? 1.986 3.892 2.613 1.00 97.81 73 LEU A C 1
ATOM 508 O O . LEU A 1 73 ? 3.036 4.458 2.924 1.00 97.81 73 LEU A O 1
ATOM 512 N N . CYS A 1 74 ? 1.222 3.260 3.511 1.00 97.25 74 CYS A N 1
ATOM 513 C CA . CYS A 1 74 ? 1.565 3.166 4.928 1.00 97.25 74 CYS A CA 1
ATOM 514 C C . CYS A 1 74 ? 2.892 2.425 5.111 1.00 97.25 74 CYS A C 1
ATOM 516 O O . CYS A 1 74 ? 3.781 2.942 5.789 1.00 97.25 74 CYS A O 1
ATOM 518 N N . CYS A 1 75 ? 3.080 1.283 4.439 1.00 96.25 75 CYS A N 1
ATOM 519 C CA . CYS A 1 75 ? 4.341 0.540 4.445 1.00 96.25 75 CYS A CA 1
ATOM 520 C C . CYS A 1 75 ? 5.535 1.412 4.027 1.00 96.25 75 CYS A C 1
ATOM 522 O O . CYS A 1 75 ? 6.567 1.406 4.700 1.00 96.25 75 CYS A O 1
ATOM 524 N N . GLY A 1 76 ? 5.369 2.240 2.989 1.00 95.75 76 GLY A N 1
ATOM 525 C CA . GLY A 1 76 ? 6.398 3.176 2.525 1.00 95.75 76 GLY A CA 1
ATOM 526 C C . GLY A 1 76 ? 6.807 4.245 3.549 1.00 95.75 76 GLY A C 1
ATOM 527 O O . GLY A 1 76 ? 7.872 4.841 3.419 1.00 95.75 76 GLY A O 1
ATOM 528 N N . LYS A 1 77 ? 6.002 4.490 4.588 1.00 96.56 77 LYS A N 1
ATOM 529 C CA . LYS A 1 77 ? 6.295 5.458 5.659 1.00 96.56 77 LYS A CA 1
ATOM 530 C C . LYS A 1 77 ? 6.984 4.849 6.879 1.00 96.56 77 LYS A C 1
ATOM 532 O O . LYS A 1 77 ? 7.501 5.602 7.714 1.00 96.56 77 LYS A O 1
ATOM 537 N N . LEU A 1 78 ? 7.021 3.519 6.985 1.00 94.50 78 LEU A N 1
ATOM 538 C CA . LEU A 1 78 ? 7.497 2.813 8.179 1.00 94.50 78 LEU A CA 1
ATOM 539 C C . LEU A 1 78 ? 9.014 2.898 8.390 1.00 94.50 78 LEU A C 1
ATOM 541 O O . LEU A 1 78 ? 9.476 2.652 9.502 1.00 94.50 78 LEU A O 1
ATOM 545 N N . GLU A 1 79 ? 9.793 3.307 7.384 1.00 90.12 79 GLU A N 1
ATOM 546 C CA . GLU A 1 79 ? 11.240 3.521 7.551 1.00 90.12 79 GLU A CA 1
ATOM 547 C C . GLU A 1 79 ? 11.577 4.666 8.524 1.00 90.12 79 GLU A C 1
ATOM 549 O O . GLU A 1 79 ? 12.641 4.658 9.142 1.00 90.12 79 GLU A O 1
ATOM 554 N N . SER A 1 80 ? 10.659 5.625 8.704 1.00 93.88 80 SER A N 1
ATOM 555 C CA . SER A 1 80 ? 10.766 6.683 9.712 1.00 93.88 80 SER A CA 1
ATOM 556 C C . SER A 1 80 ? 9.411 6.953 10.363 1.00 93.88 80 SER A C 1
ATOM 558 O O . SER A 1 80 ? 8.693 7.899 10.030 1.00 93.88 80 SER A O 1
ATOM 560 N N . PHE A 1 81 ? 9.062 6.111 11.336 1.00 92.44 81 PHE A N 1
ATOM 561 C CA . PHE A 1 81 ? 7.786 6.201 12.047 1.00 92.44 81 PHE A CA 1
ATOM 562 C C . PHE A 1 81 ? 7.575 7.563 12.724 1.00 92.44 81 PHE A C 1
ATOM 564 O O . PHE A 1 81 ? 6.503 8.152 12.627 1.00 92.44 81 PHE A O 1
ATOM 571 N N . ALA A 1 82 ? 8.602 8.097 13.395 1.00 96.19 82 ALA A N 1
ATOM 572 C CA . ALA A 1 82 ? 8.482 9.350 14.139 1.00 96.19 82 ALA A CA 1
ATOM 573 C C . ALA A 1 82 ? 8.174 10.546 13.225 1.00 96.19 82 ALA A C 1
ATOM 575 O O . ALA A 1 82 ? 7.316 11.364 13.555 1.00 96.19 82 ALA A O 1
ATOM 576 N N . THR A 1 83 ? 8.846 10.630 12.073 1.00 97.12 83 THR A N 1
ATOM 577 C CA . THR A 1 83 ? 8.641 11.710 11.098 1.00 97.12 83 THR A CA 1
ATOM 578 C C . THR A 1 83 ? 7.306 11.568 10.378 1.00 97.12 83 THR A C 1
ATOM 580 O O . THR A 1 83 ? 6.649 12.569 10.111 1.00 97.12 83 THR A O 1
ATOM 583 N N . ASN A 1 84 ? 6.883 10.334 10.097 1.00 97.44 84 ASN A N 1
ATOM 584 C CA . ASN A 1 84 ? 5.706 10.067 9.278 1.00 97.44 84 ASN A CA 1
ATOM 585 C C . ASN A 1 84 ? 4.442 9.731 10.080 1.00 97.44 84 ASN A C 1
ATOM 587 O O . ASN A 1 84 ? 3.437 9.360 9.476 1.00 97.44 84 ASN A O 1
ATOM 591 N N . ARG A 1 85 ? 4.455 9.862 11.414 1.00 97.81 85 ARG A N 1
ATOM 592 C CA . ARG A 1 85 ? 3.350 9.427 12.288 1.00 97.81 85 ARG A CA 1
ATOM 593 C C . ARG A 1 85 ? 1.981 9.929 11.822 1.00 97.81 85 ARG A C 1
ATOM 595 O O . ARG A 1 85 ? 1.058 9.136 11.714 1.00 97.81 85 ARG A O 1
ATOM 602 N N . ALA A 1 86 ? 1.863 11.217 11.502 1.00 98.00 86 ALA A N 1
ATOM 603 C CA . ALA A 1 86 ? 0.594 11.797 11.057 1.00 98.00 86 ALA A CA 1
ATOM 604 C C . ALA A 1 86 ? 0.095 11.186 9.734 1.00 98.00 86 ALA A C 1
ATOM 606 O O . ALA A 1 86 ? -1.092 10.907 9.599 1.00 98.00 86 ALA A O 1
ATOM 607 N N . SER A 1 87 ? 0.995 10.935 8.777 1.00 97.94 87 SER A N 1
ATOM 608 C CA . SER A 1 87 ? 0.638 10.267 7.520 1.00 97.94 87 SER A CA 1
ATOM 609 C C . SER A 1 87 ? 0.252 8.808 7.749 1.00 97.94 87 SER A C 1
ATOM 611 O O . SER A 1 87 ? -0.714 8.345 7.162 1.00 97.94 87 SER A O 1
ATOM 613 N N . ILE A 1 88 ? 0.961 8.093 8.628 1.00 97.88 88 ILE A N 1
ATOM 614 C CA . ILE A 1 88 ? 0.635 6.706 8.995 1.00 97.88 88 ILE A CA 1
ATOM 615 C C . ILE A 1 88 ? -0.773 6.636 9.603 1.00 97.88 88 ILE A C 1
ATOM 617 O O . ILE A 1 88 ? -1.591 5.842 9.154 1.00 97.88 88 ILE A O 1
ATOM 621 N N . GLU A 1 89 ? -1.089 7.501 10.571 1.00 97.69 89 GLU A N 1
ATOM 622 C CA . GLU A 1 89 ? -2.418 7.558 11.196 1.00 97.69 89 GLU A CA 1
ATOM 623 C C . GLU A 1 89 ? -3.530 7.871 10.181 1.00 97.69 89 GLU A C 1
ATOM 625 O O . GLU A 1 89 ? -4.608 7.278 10.243 1.00 97.69 89 GLU A O 1
ATOM 630 N N . ALA A 1 90 ? -3.282 8.788 9.241 1.00 98.12 90 ALA A N 1
ATOM 631 C CA . ALA A 1 90 ? -4.240 9.138 8.195 1.00 98.12 90 ALA A CA 1
ATOM 632 C C . ALA A 1 90 ? -4.482 7.978 7.216 1.00 98.12 90 ALA A C 1
ATOM 634 O O . ALA A 1 90 ? -5.631 7.686 6.885 1.00 98.12 90 ALA A O 1
ATOM 635 N N . LEU A 1 91 ? -3.416 7.290 6.801 1.00 97.88 91 LEU A N 1
ATOM 636 C CA . LEU A 1 91 ? -3.481 6.144 5.895 1.00 97.88 91 LEU A CA 1
ATOM 637 C C . LEU A 1 91 ? -4.206 4.953 6.528 1.00 97.88 91 LEU A C 1
ATOM 639 O O . LEU A 1 91 ? -5.086 4.377 5.893 1.00 97.88 91 LEU A O 1
ATOM 643 N N . VAL A 1 92 ? -3.898 4.628 7.788 1.00 97.62 92 VAL A N 1
ATOM 644 C CA . VAL A 1 92 ? -4.598 3.567 8.532 1.00 97.62 92 VAL A CA 1
ATOM 645 C C . VAL A 1 92 ? -6.082 3.902 8.664 1.00 97.62 92 VAL A C 1
ATOM 647 O O . VAL A 1 92 ? -6.922 3.092 8.285 1.00 97.62 92 VAL A O 1
ATOM 650 N N . ARG A 1 93 ? -6.420 5.130 9.085 1.00 97.69 93 ARG A N 1
ATOM 651 C CA . ARG A 1 93 ? -7.820 5.569 9.192 1.00 97.69 93 ARG A CA 1
ATOM 652 C C . ARG A 1 93 ? -8.559 5.487 7.857 1.00 97.69 93 ARG A C 1
ATOM 654 O O . ARG A 1 93 ? -9.746 5.173 7.834 1.00 97.69 93 ARG A O 1
ATOM 661 N N . HIS A 1 94 ? -7.889 5.809 6.753 1.00 97.94 94 HIS A N 1
ATOM 662 C CA . HIS A 1 94 ? -8.487 5.707 5.427 1.00 97.94 94 HIS A CA 1
ATOM 663 C C . HIS A 1 94 ? -8.759 4.248 5.047 1.00 97.94 94 HIS A C 1
ATOM 665 O O . HIS A 1 94 ? -9.866 3.943 4.617 1.00 97.94 94 HIS A O 1
ATOM 671 N N . ALA A 1 95 ? -7.793 3.347 5.252 1.00 97.25 95 ALA A N 1
ATOM 672 C CA . ALA A 1 95 ? -7.968 1.921 4.982 1.00 97.25 95 ALA A CA 1
ATOM 673 C C . ALA A 1 95 ? -9.115 1.310 5.810 1.00 97.25 95 ALA A C 1
ATOM 675 O O . ALA A 1 95 ? -9.966 0.612 5.259 1.00 97.25 95 ALA A O 1
ATOM 676 N N . GLU A 1 96 ? -9.198 1.654 7.098 1.00 96.75 96 GLU A N 1
ATOM 677 C CA . GLU A 1 96 ? -10.302 1.263 7.984 1.00 96.75 96 GLU A CA 1
ATOM 678 C C . GLU A 1 96 ? -11.647 1.823 7.505 1.00 96.75 96 GLU A C 1
ATOM 680 O O . GLU A 1 96 ? -12.640 1.100 7.424 1.00 96.75 96 GLU A O 1
ATOM 685 N N . GLY A 1 97 ? -11.684 3.105 7.125 1.00 96.38 97 GLY A N 1
ATOM 686 C CA . GLY A 1 97 ? -12.874 3.749 6.564 1.00 96.38 97 GLY A CA 1
ATOM 687 C C . GLY A 1 97 ? -13.327 3.144 5.230 1.00 96.38 97 GLY A C 1
ATOM 688 O O . GLY A 1 97 ? -14.519 3.166 4.926 1.00 96.38 97 GLY A O 1
ATOM 689 N N . ALA A 1 98 ? -12.395 2.569 4.470 1.00 95.06 98 ALA A N 1
ATOM 690 C CA . ALA A 1 98 ? -12.645 1.822 3.241 1.00 95.06 98 ALA A CA 1
ATOM 691 C C . ALA A 1 98 ? -12.973 0.331 3.486 1.00 95.06 98 ALA A C 1
ATOM 693 O O . ALA A 1 98 ? -13.218 -0.406 2.532 1.00 95.06 98 ALA A O 1
ATOM 694 N N . GLY A 1 99 ? -13.037 -0.110 4.748 1.00 93.19 99 GLY A N 1
ATOM 695 C CA .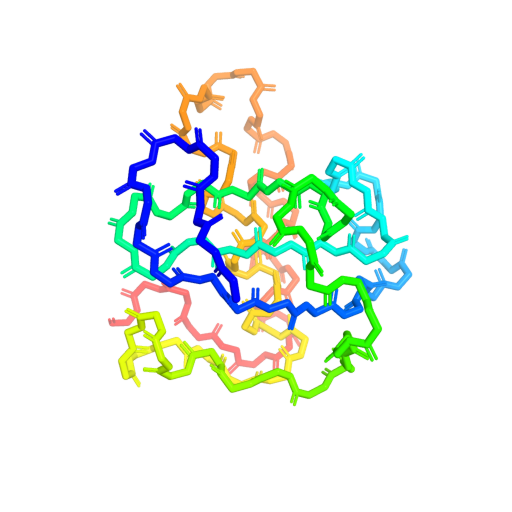 GLY A 1 99 ? -13.527 -1.434 5.142 1.00 93.19 99 GLY A CA 1
ATOM 696 C C . GLY A 1 99 ? -12.458 -2.511 5.337 1.00 93.19 99 GLY A C 1
ATOM 697 O O . GLY A 1 99 ? -12.822 -3.678 5.471 1.00 93.19 99 GLY A O 1
ATOM 698 N N . ALA A 1 100 ? -11.170 -2.157 5.365 1.00 94.62 100 ALA A N 1
ATOM 699 C CA . ALA A 1 100 ? -10.096 -3.097 5.682 1.00 94.62 100 ALA A CA 1
ATOM 700 C C . ALA A 1 100 ? -9.696 -3.040 7.161 1.00 94.62 100 ALA A C 1
ATOM 702 O O . ALA A 1 100 ? -9.559 -1.962 7.732 1.00 94.62 100 ALA A O 1
ATOM 703 N N . ASP A 1 101 ? -9.424 -4.200 7.755 1.00 90.94 101 ASP A N 1
ATOM 704 C CA . ASP A 1 101 ? -8.662 -4.279 9.001 1.00 90.94 101 ASP A CA 1
ATOM 705 C C . ASP A 1 101 ? -7.175 -4.382 8.648 1.00 90.94 101 ASP A C 1
ATOM 707 O O . ASP A 1 101 ? -6.727 -5.362 8.055 1.00 90.94 101 ASP A O 1
ATOM 711 N N . VAL A 1 102 ? -6.422 -3.329 8.957 1.00 77.44 102 VAL A N 1
ATOM 712 C CA . VAL A 1 102 ? -5.026 -3.175 8.527 1.00 77.44 102 VAL A CA 1
ATOM 713 C C . VAL A 1 102 ? -4.085 -4.163 9.232 1.00 77.44 102 VAL A C 1
ATOM 715 O O . VAL A 1 102 ? -2.991 -4.424 8.732 1.00 77.44 102 VAL A O 1
ATOM 718 N N . PHE A 1 103 ? -4.494 -4.715 10.379 1.00 77.75 103 PHE A N 1
ATOM 719 C CA . PHE A 1 103 ? -3.648 -5.562 11.228 1.00 77.75 103 PHE A CA 1
ATOM 720 C C . PHE A 1 103 ? -4.324 -6.876 11.651 1.00 77.75 103 PHE A C 1
ATOM 722 O O . PHE A 1 103 ? -3.967 -7.425 12.698 1.00 77.75 103 PHE A O 1
ATOM 729 N N . ALA A 1 104 ? -5.290 -7.350 10.859 1.00 74.56 104 ALA A N 1
ATOM 730 C CA . ALA A 1 104 ? -5.972 -8.629 11.074 1.00 74.56 104 ALA A CA 1
ATOM 731 C C . ALA A 1 104 ? -5.032 -9.846 11.040 1.00 74.56 104 ALA A C 1
ATOM 733 O O . ALA A 1 104 ? -4.050 -9.839 10.262 1.00 74.56 104 ALA A O 1
#

Secondary structure (DSSP, 8-state):
-B-TTT--BEEEEPPPGGGTTTSSSSSEEEETTT--EEETTTTT-GGG--SS--GGGT-TTSPPHHHHHHHHHHHHHGGGHHHHHHHHHHHHHHHHHTT--TT-

Radius of gyration: 12.19 Å; chains: 1; bounding box: 30×27×32 Å

Sequence (104 aa):
MSCPHCDAEAVTFAVPSALREHTPADPAAICTRCLRVAAADEAGVADAATDDPDLARVDPAFPSGEAGIALALCCGKLESFATNRASIEALVRHAEGAGADVFA

Foldseek 3Di:
DADPPPGADKWWAAAPPLLCVLAPDGTWIAGLPQLAIDRCVVVVNRVVYYQFIPLCSSPVLQDTGNLSVLLSSLSNCVVPCPVCVVSNVSSCVVSVVVPDDSPD

pLDDT: mean 93.67, std 5.77, range [61.31, 98.12]